Protein AF-A0A1G1IL35-F1 (afdb_monomer_lite)

Foldseek 3Di:
DDAKDWDWDDQVPDTDIDIDGDPPSVPFWDWDDDNFKIWIDGDFWIWMDGPFWIKTTAWWWKKAFDDPPADDDVVQVVVPLFGMDIGTAQWDQDPVRDIDHDPRRIDIDTPVRCVVNRGDVDMDIDHDDDPDPDRRRVSNVVCCVPCVVVRRRDD

Structure (mmCIF, N/CA/C/O backbone):
data_AF-A0A1G1IL35-F1
#
_entry.id   AF-A0A1G1IL35-F1
#
loop_
_atom_site.group_PDB
_atom_site.id
_atom_site.type_symbol
_atom_site.label_atom_id
_atom_site.label_alt_id
_atom_site.label_comp_id
_atom_site.label_asym_id
_atom_site.label_entity_id
_atom_site.label_seq_id
_atom_site.pdbx_PDB_ins_code
_atom_site.Cartn_x
_atom_site.Cartn_y
_atom_site.Cartn_z
_atom_site.occupancy
_atom_site.B_iso_or_equiv
_atom_site.auth_seq_id
_atom_site.auth_comp_id
_atom_site.auth_asym_id
_atom_site.auth_atom_id
_atom_site.pdbx_PDB_model_num
ATOM 1 N N . MET A 1 1 ? -12.749 -7.653 -22.481 1.00 74.12 1 MET A N 1
ATOM 2 C CA . MET A 1 1 ? -12.335 -6.584 -21.549 1.00 74.12 1 MET A CA 1
ATOM 3 C C . MET A 1 1 ? -11.450 -7.211 -20.491 1.00 74.12 1 MET A C 1
ATOM 5 O O . MET A 1 1 ? -11.836 -8.250 -19.960 1.00 74.12 1 MET A O 1
ATOM 9 N N . ILE A 1 2 ? -10.269 -6.644 -20.253 1.00 80.12 2 ILE A N 1
ATOM 10 C CA . ILE A 1 2 ? -9.316 -7.163 -19.266 1.00 80.12 2 ILE A CA 1
ATOM 11 C C . ILE A 1 2 ? -9.836 -6.790 -17.870 1.00 80.12 2 ILE A C 1
ATOM 13 O O . ILE A 1 2 ? -10.302 -5.673 -17.659 1.00 80.12 2 ILE A O 1
ATOM 17 N N . LYS A 1 3 ? -9.850 -7.753 -16.940 1.00 83.19 3 LYS A N 1
ATOM 18 C CA . LYS A 1 3 ? -10.389 -7.569 -15.577 1.00 83.19 3 LYS A CA 1
ATOM 19 C C . LYS A 1 3 ? -9.295 -7.418 -14.527 1.00 83.19 3 LYS A C 1
ATOM 21 O O . LYS A 1 3 ? -9.477 -6.686 -13.555 1.00 83.19 3 LYS A O 1
ATOM 26 N N . ASP A 1 4 ? -8.178 -8.101 -14.741 1.00 91.38 4 ASP A N 1
ATOM 27 C CA . ASP A 1 4 ? -6.996 -8.017 -13.906 1.00 91.38 4 ASP A CA 1
ATOM 28 C C . ASP A 1 4 ? -5.714 -8.219 -14.717 1.00 91.38 4 ASP A C 1
ATOM 30 O O . ASP A 1 4 ? -5.715 -8.847 -15.777 1.00 91.38 4 ASP A O 1
ATOM 34 N N . LEU A 1 5 ? -4.626 -7.660 -14.192 1.00 90.38 5 LEU A N 1
ATOM 35 C CA . LEU A 1 5 ? -3.254 -7.888 -14.626 1.00 90.38 5 LEU A CA 1
ATOM 36 C C . LEU A 1 5 ? -2.461 -8.439 -13.444 1.00 90.38 5 LEU A C 1
ATOM 38 O O . LEU A 1 5 ? -2.592 -7.959 -12.314 1.00 90.38 5 LEU A O 1
ATOM 42 N N . ARG A 1 6 ? -1.621 -9.437 -13.719 1.00 93.44 6 ARG A N 1
ATOM 43 C CA . ARG A 1 6 ? -0.736 -10.055 -12.733 1.00 93.44 6 ARG A CA 1
ATOM 44 C C . ARG A 1 6 ? 0.674 -10.061 -13.275 1.00 93.44 6 ARG A C 1
ATOM 46 O O . ARG A 1 6 ? 0.898 -10.526 -14.389 1.00 93.44 6 ARG A O 1
ATOM 53 N N . LEU A 1 7 ? 1.602 -9.554 -12.481 1.00 92.06 7 LEU A N 1
ATOM 54 C CA . LEU A 1 7 ? 3.018 -9.544 -12.802 1.00 92.06 7 LEU A CA 1
ATOM 55 C C . LEU A 1 7 ? 3.776 -10.205 -11.669 1.00 92.06 7 LEU A C 1
ATOM 57 O O . LEU A 1 7 ? 3.521 -9.941 -10.495 1.00 92.06 7 LEU A O 1
ATOM 61 N N . HIS A 1 8 ? 4.715 -11.050 -12.050 1.00 94.50 8 HIS A N 1
ATOM 62 C CA . HIS A 1 8 ? 5.674 -11.674 -11.163 1.00 94.50 8 HIS A CA 1
ATOM 63 C C . HIS A 1 8 ? 7.044 -11.393 -11.754 1.00 94.50 8 HIS A C 1
ATOM 65 O O . HIS A 1 8 ? 7.255 -11.601 -12.948 1.00 94.50 8 HIS A O 1
ATOM 71 N N . GLY A 1 9 ? 7.941 -10.862 -10.938 1.00 91.62 9 GLY A N 1
ATOM 72 C CA . GLY A 1 9 ? 9.284 -10.544 -11.378 1.00 91.62 9 GLY A CA 1
ATOM 73 C C . GLY A 1 9 ? 10.251 -10.433 -10.217 1.00 91.62 9 GLY A C 1
ATOM 74 O O . GLY A 1 9 ? 9.900 -10.631 -9.050 1.00 91.62 9 GLY A O 1
ATOM 75 N N . THR A 1 10 ? 11.486 -10.101 -10.566 1.00 92.44 10 THR A N 1
ATOM 76 C CA . THR A 1 10 ? 12.601 -10.014 -9.627 1.00 92.44 10 THR A CA 1
ATOM 77 C C . THR A 1 10 ? 13.444 -8.780 -9.912 1.00 92.44 10 THR A C 1
ATOM 79 O O . THR A 1 10 ? 13.704 -8.476 -11.072 1.00 92.44 10 THR A O 1
ATOM 82 N N . LEU A 1 11 ? 13.926 -8.116 -8.865 1.00 90.00 11 LEU A N 1
ATOM 83 C CA . LEU A 1 11 ? 14.881 -7.014 -8.934 1.00 90.00 11 LEU A CA 1
ATOM 84 C C . LEU A 1 11 ? 16.023 -7.283 -7.948 1.00 90.00 11 LEU A C 1
ATOM 86 O O . LEU A 1 11 ? 15.881 -7.096 -6.738 1.00 90.00 11 LEU A O 1
ATOM 90 N N . GLY A 1 12 ? 17.158 -7.763 -8.460 1.00 87.00 12 GLY A N 1
ATOM 91 C CA . GLY A 1 12 ? 18.253 -8.239 -7.613 1.00 87.00 12 GLY A CA 1
ATOM 92 C C . GLY A 1 12 ? 17.774 -9.361 -6.672 1.00 87.00 12 GLY A C 1
ATOM 93 O O . GLY A 1 12 ? 17.275 -10.369 -7.169 1.00 87.00 12 GLY A O 1
ATOM 94 N N . PRO A 1 13 ? 17.898 -9.216 -5.337 1.00 85.06 13 PRO A N 1
ATOM 95 C CA . PRO A 1 13 ? 17.424 -10.213 -4.373 1.00 85.06 13 PRO A CA 1
ATOM 96 C C . PRO A 1 13 ? 15.917 -10.123 -4.067 1.00 85.06 13 PRO A C 1
ATOM 98 O O . PRO A 1 13 ? 15.413 -10.916 -3.274 1.00 85.06 13 PRO A O 1
ATOM 101 N N . VAL A 1 14 ? 15.204 -9.139 -4.624 1.00 86.31 14 VAL A N 1
ATOM 102 C CA . VAL A 1 14 ? 13.795 -8.876 -4.307 1.00 86.31 14 VAL A CA 1
ATOM 103 C C . VAL A 1 14 ? 12.901 -9.577 -5.317 1.00 86.31 14 VAL A C 1
ATOM 105 O O . VAL A 1 14 ? 12.954 -9.276 -6.505 1.00 86.31 14 VAL A O 1
ATOM 108 N N . GLU A 1 15 ? 12.034 -10.466 -4.847 1.00 90.31 15 GLU A N 1
ATOM 109 C CA . GLU A 1 15 ? 10.922 -11.006 -5.629 1.00 90.31 15 GLU A CA 1
ATOM 110 C C . GLU A 1 15 ? 9.657 -10.184 -5.355 1.00 90.31 15 GLU A C 1
ATOM 112 O O . GLU A 1 15 ? 9.381 -9.821 -4.209 1.00 90.31 15 GLU A O 1
ATOM 117 N N . PHE A 1 16 ? 8.878 -9.878 -6.394 1.00 90.19 16 PHE A N 1
ATOM 118 C CA . PHE A 1 16 ? 7.621 -9.152 -6.238 1.00 90.19 16 PHE A CA 1
ATOM 119 C C . PHE A 1 16 ? 6.484 -9.787 -7.035 1.00 90.19 16 PHE A C 1
ATOM 121 O O . PHE A 1 16 ? 6.665 -10.336 -8.123 1.00 90.19 16 PHE A O 1
ATOM 128 N N . PHE A 1 17 ? 5.279 -9.612 -6.498 1.00 93.06 17 PHE A N 1
ATOM 129 C CA . PHE A 1 17 ? 4.023 -9.935 -7.154 1.00 93.06 17 PHE A CA 1
ATOM 130 C C . PHE A 1 17 ? 3.170 -8.672 -7.184 1.00 93.06 17 PHE A C 1
ATOM 132 O O . PHE A 1 17 ? 2.861 -8.104 -6.137 1.00 93.06 17 PHE A O 1
ATOM 139 N N . ALA A 1 18 ? 2.786 -8.225 -8.375 1.00 92.50 18 ALA A N 1
ATOM 140 C CA . ALA A 1 18 ? 1.881 -7.100 -8.551 1.00 92.50 18 ALA A CA 1
ATOM 141 C C . ALA A 1 18 ? 0.546 -7.596 -9.106 1.00 92.50 18 ALA A C 1
ATOM 143 O O . ALA A 1 18 ? 0.490 -8.269 -10.136 1.00 92.50 18 ALA A O 1
ATOM 144 N N . PHE A 1 19 ? -0.533 -7.240 -8.413 1.00 93.06 19 PHE A N 1
ATOM 145 C CA . PHE A 1 19 ? -1.901 -7.498 -8.837 1.00 93.06 19 PHE A CA 1
ATOM 146 C C . PHE A 1 19 ? -2.607 -6.169 -9.072 1.00 93.06 19 PHE A C 1
ATOM 148 O O . PHE A 1 19 ? -2.631 -5.304 -8.196 1.00 93.06 19 PHE A O 1
ATOM 155 N N . VAL A 1 20 ? -3.215 -6.023 -10.244 1.00 91.06 20 VAL A N 1
ATOM 156 C CA . VAL A 1 20 ? -3.980 -4.833 -10.604 1.00 91.06 20 VAL A CA 1
ATOM 157 C C . VAL A 1 20 ? -5.357 -5.274 -11.049 1.00 91.06 20 VAL A C 1
ATOM 159 O O . VAL A 1 20 ? -5.486 -6.013 -12.017 1.00 91.06 20 VAL A O 1
ATOM 162 N N . GLY A 1 21 ? -6.388 -4.810 -10.352 1.00 90.06 21 GLY A N 1
ATOM 163 C CA . GLY A 1 21 ? -7.781 -5.089 -10.683 1.00 90.06 21 GLY A CA 1
ATOM 164 C C . GLY A 1 21 ? -8.594 -3.804 -10.739 1.00 90.06 21 GLY A C 1
ATOM 165 O O . GLY A 1 21 ? -8.299 -2.840 -10.031 1.00 90.06 21 GLY A O 1
ATOM 166 N N . GLY A 1 22 ? -9.626 -3.781 -11.578 1.00 85.62 22 GLY A N 1
ATOM 167 C CA . GLY A 1 22 ? -10.492 -2.615 -11.719 1.00 85.62 22 GLY A CA 1
ATOM 168 C C . GLY A 1 22 ? 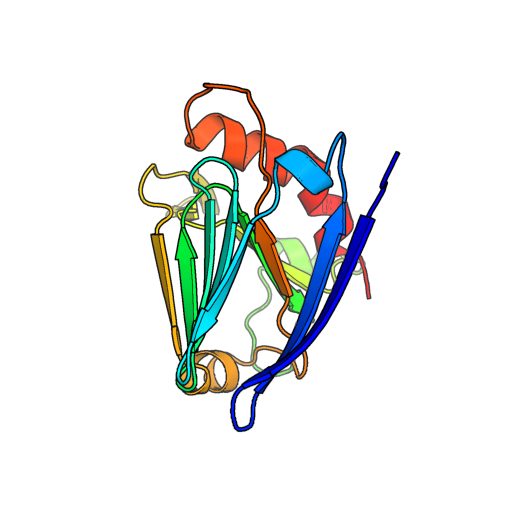-11.241 -2.570 -13.045 1.00 85.62 22 GLY A C 1
ATOM 169 O O . GLY A 1 22 ? -11.181 -3.492 -13.854 1.00 85.62 22 GLY A O 1
ATOM 170 N N . ALA A 1 23 ? -11.971 -1.480 -13.266 1.00 81.94 23 ALA A N 1
ATOM 171 C CA . ALA A 1 23 ? -12.559 -1.201 -14.570 1.00 81.94 23 ALA A CA 1
ATOM 172 C C . ALA A 1 23 ? -11.482 -0.652 -15.517 1.00 81.94 23 ALA A C 1
ATOM 174 O O . ALA A 1 23 ? -10.740 0.254 -15.133 1.00 81.94 23 ALA A O 1
ATOM 175 N N . SER A 1 24 ? -11.424 -1.182 -16.742 1.00 82.50 24 SER A N 1
ATOM 176 C CA . SER A 1 24 ? -10.505 -0.730 -17.798 1.00 82.50 24 SER A CA 1
ATOM 177 C C . SER A 1 24 ? -9.042 -0.670 -17.335 1.00 82.50 24 SER A C 1
ATOM 179 O O . SER A 1 24 ? -8.359 0.347 -17.506 1.00 82.50 24 SER A O 1
ATOM 181 N N . VAL A 1 25 ? -8.565 -1.741 -16.687 1.00 83.25 25 VAL A N 1
ATOM 182 C CA . VAL A 1 25 ? -7.205 -1.819 -16.121 1.00 83.25 25 VAL A CA 1
ATOM 183 C C . VAL A 1 25 ? -6.147 -1.515 -17.180 1.00 83.25 25 VAL A C 1
ATOM 185 O O . VAL A 1 25 ? -5.202 -0.779 -16.914 1.00 83.25 25 VAL A O 1
ATOM 188 N N . GLU A 1 26 ? -6.364 -1.986 -18.405 1.00 79.75 26 GLU A N 1
ATOM 189 C CA . GLU A 1 26 ? -5.507 -1.768 -19.568 1.00 79.75 26 GLU A CA 1
ATOM 190 C C . GLU A 1 26 ? -5.263 -0.291 -19.913 1.00 79.75 26 GLU A C 1
ATOM 192 O O . GLU A 1 26 ? -4.303 0.022 -20.605 1.00 79.75 26 GLU A O 1
ATOM 197 N N . SER A 1 27 ? -6.131 0.617 -19.456 1.00 80.94 27 SER A N 1
ATOM 198 C CA . SER A 1 27 ? -6.052 2.057 -19.742 1.00 80.94 27 SER A CA 1
ATOM 199 C C . SER A 1 27 ? -5.655 2.902 -18.531 1.00 80.94 27 SER A C 1
ATOM 201 O O . SER A 1 27 ? -5.538 4.121 -18.642 1.00 80.94 27 SER A O 1
ATOM 203 N N . THR A 1 28 ? -5.518 2.291 -17.355 1.00 82.06 28 THR A N 1
ATOM 204 C CA . THR A 1 28 ? -5.302 3.020 -16.093 1.00 82.06 28 THR A CA 1
ATOM 205 C C . THR A 1 28 ? -4.004 2.632 -15.407 1.00 82.06 28 THR A C 1
ATOM 207 O O . THR A 1 28 ? -3.447 3.439 -14.668 1.00 82.06 28 THR A O 1
ATOM 210 N N . TYR A 1 29 ? -3.512 1.430 -15.679 1.00 84.19 29 TYR A N 1
ATOM 211 C CA . TYR A 1 29 ? -2.270 0.907 -15.155 1.00 84.19 29 TYR A CA 1
ATOM 212 C C . TYR A 1 29 ? -1.080 1.237 -16.052 1.00 84.19 29 TYR A C 1
ATOM 214 O O . TYR A 1 29 ? -1.133 1.031 -17.263 1.00 84.19 29 TYR A O 1
ATOM 222 N N . PHE A 1 30 ? 0.017 1.657 -15.427 1.00 88.25 30 PHE A N 1
ATOM 223 C CA . PHE A 1 30 ? 1.298 1.817 -16.090 1.00 88.25 30 PHE A CA 1
ATOM 224 C C . PHE A 1 30 ? 2.414 1.141 -15.295 1.00 88.25 30 PHE A C 1
ATOM 226 O O . PHE A 1 30 ? 2.402 1.104 -14.058 1.00 88.25 30 PHE A O 1
ATOM 233 N N . TYR A 1 31 ? 3.376 0.628 -16.052 1.00 91.62 31 TYR A N 1
ATOM 234 C CA . TYR A 1 31 ? 4.541 -0.108 -15.595 1.00 91.62 31 TYR A CA 1
ATOM 235 C C . TYR A 1 31 ? 5.784 0.466 -16.257 1.00 91.62 31 TYR A C 1
ATOM 237 O O . TYR A 1 31 ? 5.783 0.711 -17.463 1.00 91.62 31 TYR A O 1
ATOM 245 N N . GLU A 1 32 ? 6.833 0.652 -15.474 1.00 93.81 32 GLU A N 1
ATOM 246 C CA . GLU A 1 32 ? 8.147 1.045 -15.957 1.00 93.81 32 GLU A CA 1
ATOM 247 C C . GLU A 1 32 ? 9.202 0.196 -15.249 1.00 93.81 32 GLU A C 1
ATOM 249 O O . GLU A 1 32 ? 9.206 0.087 -14.022 1.00 93.81 32 GLU A O 1
ATOM 254 N N . GLU A 1 33 ? 10.097 -0.396 -16.031 1.00 93.31 33 GLU A N 1
ATOM 255 C CA . GLU A 1 33 ? 11.236 -1.165 -15.544 1.00 93.31 33 GLU A CA 1
ATOM 256 C C . GLU A 1 33 ? 12.524 -0.524 -16.048 1.00 93.31 33 GLU A C 1
ATOM 258 O O . GLU A 1 33 ? 12.676 -0.220 -17.233 1.00 93.31 33 GLU A O 1
ATOM 263 N N . THR A 1 34 ? 13.454 -0.312 -15.126 1.00 93.19 34 THR A N 1
ATOM 264 C CA . THR A 1 34 ? 14.821 0.110 -15.413 1.00 93.19 34 THR A CA 1
ATOM 265 C C . THR A 1 34 ? 15.791 -0.907 -14.822 1.00 93.19 34 THR A C 1
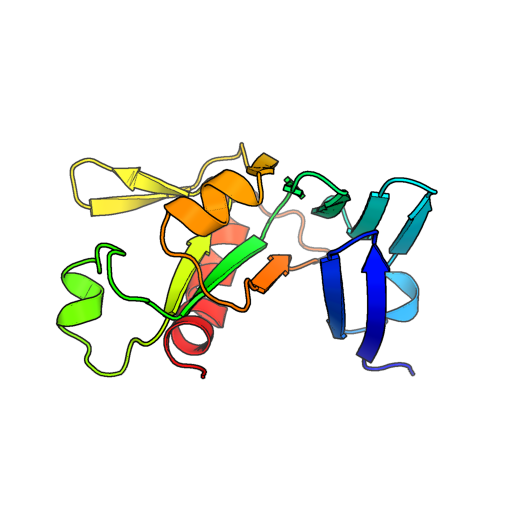ATOM 267 O O . THR A 1 34 ? 15.401 -1.806 -14.082 1.00 93.19 34 THR A O 1
ATOM 270 N N . ALA A 1 35 ? 17.088 -0.743 -15.091 1.00 90.25 35 ALA A N 1
ATOM 271 C CA . ALA A 1 35 ? 18.113 -1.624 -14.532 1.00 90.25 35 ALA A CA 1
ATOM 272 C C . ALA A 1 35 ? 18.142 -1.653 -12.989 1.00 90.25 35 ALA A C 1
ATOM 274 O O . ALA A 1 35 ? 18.673 -2.596 -12.410 1.00 90.25 35 ALA A O 1
ATOM 275 N N . SER A 1 36 ? 17.615 -0.623 -12.320 1.00 91.94 36 SER A N 1
ATOM 276 C CA . SER A 1 36 ? 17.720 -0.466 -10.865 1.00 91.94 36 SER A CA 1
ATOM 277 C C . SER A 1 36 ? 16.377 -0.380 -10.143 1.00 91.94 36 SER A C 1
ATOM 279 O O . SER A 1 36 ? 16.357 -0.467 -8.913 1.00 91.94 36 SER A O 1
ATOM 281 N N . ASN A 1 37 ? 15.270 -0.173 -10.867 1.00 94.88 37 ASN A N 1
ATOM 282 C CA . ASN A 1 37 ? 13.970 0.087 -10.260 1.00 94.88 37 ASN A CA 1
ATOM 283 C C . ASN A 1 37 ? 12.821 -0.486 -11.092 1.00 94.88 37 ASN A C 1
ATOM 285 O O . ASN A 1 37 ? 12.875 -0.533 -12.319 1.00 94.88 37 ASN A O 1
ATOM 289 N N . ILE A 1 38 ? 11.727 -0.787 -10.401 1.00 95.12 38 ILE A N 1
ATOM 290 C CA . ILE A 1 38 ? 10.442 -1.151 -10.988 1.00 95.12 38 ILE A CA 1
ATOM 291 C C . ILE A 1 38 ? 9.384 -0.212 -10.431 1.00 95.12 38 ILE A C 1
ATOM 293 O O . ILE A 1 38 ? 9.254 -0.081 -9.215 1.00 95.12 38 ILE A O 1
ATOM 297 N N . ARG A 1 39 ? 8.619 0.439 -11.303 1.00 95.31 39 ARG A N 1
ATOM 298 C CA . ARG A 1 39 ? 7.630 1.448 -10.930 1.00 95.31 39 ARG A CA 1
ATOM 299 C C . ARG A 1 39 ? 6.254 1.099 -11.471 1.00 95.31 39 ARG A C 1
ATOM 301 O O . ARG A 1 39 ? 6.063 0.836 -12.655 1.00 95.31 39 ARG A O 1
ATOM 308 N N . PHE A 1 40 ? 5.279 1.176 -10.579 1.00 94.06 40 PHE A N 1
ATOM 309 C CA . PHE A 1 40 ? 3.858 1.040 -10.849 1.00 94.06 40 PHE A CA 1
ATOM 310 C C . PHE A 1 40 ? 3.186 2.379 -10.594 1.00 94.06 40 PHE A C 1
ATOM 312 O O . PHE A 1 40 ? 3.370 2.965 -9.526 1.00 94.06 40 PHE A O 1
ATOM 319 N N . PHE A 1 41 ? 2.392 2.872 -11.538 1.00 93.38 41 PHE A N 1
ATOM 320 C CA . PHE A 1 41 ? 1.736 4.162 -11.361 1.00 93.38 41 PHE A CA 1
ATOM 321 C C . PHE A 1 41 ? 0.374 4.237 -12.034 1.00 93.38 41 PHE A C 1
ATOM 323 O O . PHE A 1 41 ? 0.091 3.572 -13.028 1.00 93.38 41 PHE A O 1
ATOM 330 N N . SER A 1 42 ? -0.496 5.050 -11.442 1.00 91.12 42 SER A N 1
ATOM 331 C CA . SER A 1 42 ? -1.831 5.326 -11.960 1.00 91.12 42 SER A CA 1
ATOM 332 C C . SER A 1 42 ? -2.423 6.556 -11.277 1.00 91.12 42 SER A C 1
ATOM 334 O O . SER A 1 42 ? -2.507 6.629 -10.047 1.00 91.12 42 SER A O 1
ATOM 336 N N . ARG A 1 43 ? -2.892 7.516 -12.084 1.00 88.25 43 ARG A N 1
ATOM 337 C CA . ARG A 1 43 ? -3.691 8.681 -11.648 1.00 88.25 43 ARG A CA 1
ATOM 338 C C . ARG A 1 43 ? -3.113 9.414 -10.424 1.00 88.25 43 ARG A C 1
ATOM 340 O O . ARG A 1 43 ? -3.837 9.744 -9.484 1.00 88.25 43 ARG A O 1
ATOM 347 N N . GLY A 1 44 ? -1.801 9.660 -10.436 1.00 88.12 44 GLY A N 1
ATOM 348 C CA . GLY A 1 44 ? -1.080 10.369 -9.370 1.00 88.12 44 GLY A CA 1
ATOM 349 C C . GLY A 1 44 ? -0.738 9.524 -8.137 1.00 88.12 44 GLY A C 1
ATOM 350 O O . GLY A 1 44 ? -0.279 10.084 -7.142 1.00 88.12 44 GLY A O 1
ATOM 351 N N . ASN A 1 45 ? -0.970 8.209 -8.193 1.00 92.31 45 ASN A N 1
ATOM 352 C CA . ASN A 1 45 ? -0.408 7.244 -7.257 1.00 92.31 45 ASN A CA 1
ATOM 353 C C . ASN A 1 45 ? 0.786 6.551 -7.893 1.00 92.31 45 ASN A C 1
ATOM 355 O O . ASN A 1 45 ? 0.753 6.252 -9.089 1.00 92.31 45 ASN A O 1
ATOM 359 N N . GLU A 1 46 ? 1.794 6.271 -7.083 1.00 94.50 46 GLU A N 1
ATOM 360 C CA . GLU A 1 46 ? 3.027 5.638 -7.519 1.00 94.50 46 GLU A CA 1
ATOM 361 C C . GLU A 1 46 ? 3.544 4.696 -6.438 1.00 94.50 46 GLU A C 1
ATOM 363 O O . GLU A 1 46 ? 3.434 4.978 -5.242 1.00 94.50 46 GLU A O 1
ATOM 368 N N . PHE A 1 47 ? 4.112 3.580 -6.874 1.00 95.12 47 PHE A N 1
ATOM 369 C CA . PHE A 1 47 ? 4.837 2.643 -6.038 1.00 95.12 47 PHE A CA 1
ATOM 370 C C . PHE A 1 47 ? 6.071 2.167 -6.795 1.00 95.12 47 PHE A C 1
ATOM 372 O O . PHE A 1 47 ? 5.951 1.614 -7.888 1.00 95.12 47 PHE A O 1
ATOM 379 N N . THR A 1 48 ? 7.244 2.388 -6.218 1.00 95.31 48 THR A N 1
ATOM 380 C CA . THR A 1 48 ? 8.528 2.034 -6.817 1.00 95.31 48 THR A CA 1
ATOM 381 C C . THR A 1 48 ? 9.256 1.067 -5.904 1.00 95.31 48 THR A C 1
ATOM 383 O O . THR A 1 48 ? 9.430 1.350 -4.721 1.00 95.31 48 THR A O 1
ATOM 386 N N . VAL A 1 49 ? 9.713 -0.046 -6.464 1.00 93.88 49 VAL A N 1
ATOM 387 C CA . VAL A 1 49 ? 10.618 -1.006 -5.832 1.00 93.88 49 VAL A CA 1
ATOM 388 C C . VAL A 1 49 ? 12.019 -0.749 -6.380 1.00 93.88 49 VAL A C 1
ATOM 390 O O . VAL A 1 49 ? 12.199 -0.663 -7.594 1.00 93.88 49 VAL A O 1
ATOM 393 N N . SER A 1 50 ? 13.004 -0.602 -5.502 1.00 93.56 50 SER A N 1
ATOM 394 C CA . SER A 1 50 ? 14.426 -0.526 -5.850 1.00 93.56 50 SER A CA 1
ATOM 395 C C . SER A 1 50 ? 15.195 -1.650 -5.155 1.00 93.56 50 SER A C 1
ATOM 397 O O . SER A 1 50 ? 14.618 -2.420 -4.392 1.00 93.56 50 SER A O 1
ATOM 399 N N . GLY A 1 51 ? 16.508 -1.741 -5.381 1.00 89.50 51 GLY A N 1
ATOM 400 C CA . GLY A 1 51 ? 17.356 -2.687 -4.646 1.00 89.50 51 GLY A CA 1
ATOM 401 C C . GLY A 1 51 ? 17.471 -2.406 -3.137 1.00 89.50 51 GLY A C 1
ATOM 402 O O . GLY A 1 51 ? 17.814 -3.307 -2.378 1.00 89.50 51 GLY A O 1
ATOM 403 N N . GLU A 1 52 ? 17.174 -1.184 -2.685 1.00 90.44 52 GLU A N 1
ATOM 404 C CA . GLU A 1 52 ? 17.349 -0.772 -1.280 1.00 90.44 52 GLU A CA 1
ATOM 405 C C . GLU A 1 52 ? 16.037 -0.725 -0.490 1.00 90.44 52 GLU A C 1
ATOM 407 O O . GLU A 1 52 ? 16.038 -0.800 0.746 1.00 90.44 52 GLU A O 1
ATOM 412 N N . GLY A 1 53 ? 14.906 -0.589 -1.180 1.00 92.38 53 GLY A N 1
ATOM 413 C CA . GLY A 1 53 ? 13.620 -0.430 -0.526 1.00 92.38 53 GLY A CA 1
ATOM 414 C C . GLY A 1 53 ? 12.487 -0.090 -1.475 1.00 92.38 53 GLY A C 1
ATOM 415 O O . GLY A 1 53 ? 12.507 -0.396 -2.668 1.00 92.38 53 GLY A O 1
ATOM 416 N N . VAL A 1 54 ? 11.482 0.567 -0.911 1.00 93.69 54 VAL A N 1
ATOM 417 C CA . VAL A 1 54 ? 10.285 0.991 -1.625 1.00 93.69 54 VAL A CA 1
ATOM 418 C C . VAL A 1 54 ? 10.053 2.482 -1.450 1.00 93.69 54 VAL A C 1
ATOM 420 O O . VAL A 1 54 ? 10.332 3.057 -0.398 1.00 93.69 54 VAL A O 1
ATOM 423 N N . HIS A 1 55 ? 9.502 3.110 -2.478 1.00 95.88 55 HIS A N 1
ATOM 424 C CA . HIS A 1 55 ? 8.978 4.467 -2.432 1.00 95.88 55 HIS A CA 1
ATOM 425 C C . HIS A 1 55 ? 7.507 4.437 -2.824 1.00 95.88 55 HIS A C 1
ATOM 427 O O . HIS A 1 55 ? 7.111 3.697 -3.724 1.00 95.88 55 HIS A O 1
ATOM 433 N N . TYR A 1 56 ? 6.690 5.241 -2.159 1.00 95.69 56 TYR A N 1
ATOM 434 C CA . TYR A 1 56 ? 5.266 5.311 -2.430 1.00 95.69 56 TYR A CA 1
ATOM 435 C C . TYR A 1 56 ? 4.769 6.745 -2.435 1.00 95.69 56 TYR A C 1
ATOM 437 O O . TYR A 1 56 ? 5.262 7.618 -1.720 1.00 95.69 56 TYR A O 1
ATOM 445 N N . LYS A 1 57 ? 3.715 6.960 -3.216 1.00 94.75 57 LYS A N 1
ATOM 446 C CA . LYS A 1 57 ? 3.010 8.227 -3.308 1.00 94.75 57 LYS A CA 1
ATOM 447 C C . LYS A 1 57 ? 1.537 7.997 -3.585 1.00 94.75 57 LYS A C 1
ATOM 449 O O . LYS A 1 57 ? 1.165 7.228 -4.464 1.00 94.75 57 LYS A O 1
ATOM 454 N N . GLY A 1 58 ? 0.697 8.743 -2.880 1.00 92.69 58 GLY A N 1
ATOM 455 C CA . GLY A 1 58 ? -0.729 8.856 -3.179 1.00 92.69 58 GLY A CA 1
ATOM 456 C C . GLY A 1 58 ? -1.619 8.146 -2.165 1.00 92.69 58 GLY A C 1
ATOM 457 O O . GLY A 1 58 ? -1.255 7.952 -1.010 1.00 92.69 58 GLY A O 1
ATOM 458 N N . THR A 1 59 ? -2.840 7.816 -2.570 1.00 90.75 59 THR A N 1
ATOM 459 C CA . THR A 1 59 ? -3.855 7.259 -1.675 1.00 90.75 59 THR A CA 1
ATOM 460 C C . THR A 1 59 ? -3.738 5.746 -1.618 1.00 90.75 59 THR A C 1
ATOM 462 O O . THR A 1 59 ? -4.247 5.036 -2.488 1.00 90.75 59 THR A O 1
ATOM 465 N N . GLY A 1 60 ? -3.074 5.271 -0.575 1.00 92.94 60 GLY A N 1
ATOM 466 C CA . GLY A 1 60 ? -2.756 3.869 -0.385 1.00 92.94 60 GLY A CA 1
ATOM 467 C C . GLY A 1 60 ? -2.278 3.581 1.027 1.00 92.94 60 GLY A C 1
ATOM 468 O O . GLY A 1 60 ? -2.440 4.400 1.938 1.00 92.94 60 GLY A O 1
ATOM 469 N N . GLY A 1 61 ? -1.695 2.410 1.190 1.00 94.31 61 GLY A N 1
ATOM 470 C CA . GLY A 1 61 ? -1.144 1.977 2.454 1.00 94.31 61 GLY A CA 1
ATOM 471 C C . GLY A 1 61 ? -0.294 0.732 2.303 1.00 94.31 61 GLY A C 1
ATOM 472 O O . GLY A 1 61 ? -0.113 0.192 1.208 1.00 94.31 61 GLY A O 1
ATOM 473 N N . SER A 1 62 ? 0.194 0.271 3.439 1.00 92.50 62 SER A N 1
ATOM 474 C CA . SER A 1 62 ? 0.817 -1.030 3.584 1.00 92.50 62 SER A CA 1
ATOM 475 C C . SER A 1 62 ? 0.077 -1.850 4.625 1.00 92.50 62 SER A C 1
ATOM 477 O O . SER A 1 62 ? -0.526 -1.314 5.561 1.00 92.50 62 SER A O 1
ATOM 479 N N . PHE A 1 63 ? 0.110 -3.164 4.455 1.00 90.50 63 PHE A N 1
ATOM 480 C CA . PHE A 1 63 ? -0.277 -4.075 5.513 1.00 90.50 63 PHE A CA 1
ATOM 481 C C . PHE A 1 63 ? 0.624 -5.303 5.537 1.00 90.50 63 PHE A C 1
ATOM 483 O O . PHE A 1 63 ? 1.216 -5.692 4.530 1.00 90.50 63 PHE A O 1
ATOM 490 N N . CYS A 1 64 ? 0.744 -5.890 6.716 1.00 88.12 64 CYS A N 1
ATOM 491 C CA . CYS A 1 64 ? 1.530 -7.090 6.954 1.00 88.12 64 CYS A CA 1
ATOM 492 C C . CYS A 1 64 ? 0.953 -7.846 8.149 1.00 88.12 64 CYS A C 1
ATOM 494 O O . CYS A 1 64 ? 0.284 -7.256 9.003 1.00 88.12 64 CYS A O 1
ATOM 496 N N . GLU A 1 65 ? 1.225 -9.143 8.211 1.00 86.81 65 GLU A N 1
ATOM 497 C CA . GLU A 1 65 ? 0.915 -9.949 9.386 1.00 86.81 65 GLU A CA 1
ATOM 498 C C . GLU A 1 65 ? 1.705 -9.446 10.595 1.00 86.81 65 GLU A C 1
ATOM 500 O O . GLU A 1 65 ? 2.878 -9.070 10.493 1.00 86.81 65 GLU A O 1
ATOM 505 N N . TYR A 1 66 ? 1.070 -9.455 11.766 1.00 83.31 66 TYR A N 1
ATOM 506 C CA . TYR A 1 66 ? 1.790 -9.185 13.001 1.00 83.31 66 TYR A CA 1
ATOM 507 C C . TYR A 1 66 ? 2.757 -10.327 13.328 1.00 83.31 66 TYR A C 1
ATOM 509 O O . TYR A 1 66 ? 2.322 -11.439 13.625 1.00 83.31 66 TYR A O 1
ATOM 517 N N . MET A 1 67 ? 4.053 -10.024 13.387 1.00 76.12 67 MET A N 1
ATOM 518 C CA . MET A 1 67 ? 5.077 -10.964 13.850 1.00 76.12 67 MET A CA 1
ATOM 519 C C . MET A 1 67 ? 5.554 -10.676 15.279 1.00 76.12 67 MET A C 1
ATOM 521 O O . MET A 1 67 ? 5.248 -9.641 15.877 1.00 76.12 67 MET A O 1
ATOM 525 N N . PHE A 1 68 ? 6.325 -11.616 15.833 1.00 66.75 68 PHE A N 1
ATOM 526 C CA . PHE A 1 68 ? 6.994 -11.460 17.123 1.00 66.75 68 PHE A CA 1
ATOM 527 C C . PHE A 1 68 ? 7.869 -10.194 17.139 1.00 66.75 68 PHE A C 1
ATOM 529 O O . PHE A 1 68 ? 8.645 -9.960 16.218 1.00 66.75 68 PHE A O 1
ATOM 536 N N . GLY A 1 69 ? 7.741 -9.384 18.193 1.00 66.31 69 GLY A N 1
ATOM 537 C CA . GLY A 1 69 ? 8.484 -8.129 18.351 1.00 66.31 69 GLY A CA 1
ATOM 538 C C . GLY A 1 69 ? 7.798 -6.888 17.769 1.00 66.31 69 GLY A C 1
ATOM 539 O O . GLY A 1 69 ? 8.243 -5.779 18.053 1.00 66.31 69 GLY A O 1
ATOM 540 N N . VAL A 1 70 ? 6.693 -7.036 17.026 1.00 72.06 70 VAL A N 1
ATOM 541 C CA . VAL A 1 70 ? 5.870 -5.894 16.597 1.00 72.06 70 VAL A CA 1
ATOM 542 C C . VAL A 1 70 ? 4.843 -5.565 17.669 1.00 72.06 70 VAL A C 1
ATOM 544 O O . VAL A 1 70 ? 4.027 -6.407 18.048 1.00 72.06 70 VAL A O 1
ATOM 547 N N . GLU A 1 71 ? 4.839 -4.317 18.126 1.00 73.00 71 GLU A N 1
ATOM 548 C CA . GLU A 1 71 ? 3.837 -3.835 19.070 1.00 73.00 71 GLU A CA 1
ATOM 549 C C . GLU A 1 71 ? 2.440 -3.848 18.422 1.00 73.00 71 GLU A C 1
ATOM 551 O O . GLU A 1 71 ? 2.161 -3.143 17.444 1.00 73.00 71 GLU A O 1
ATOM 556 N N . LYS A 1 72 ? 1.550 -4.693 18.955 1.00 78.94 72 LYS A N 1
ATOM 557 C CA . LYS A 1 72 ? 0.136 -4.720 18.571 1.00 78.94 72 LYS A CA 1
ATOM 558 C C . LYS A 1 72 ? -0.585 -3.591 19.292 1.00 78.94 72 LYS A C 1
ATOM 560 O O . LYS A 1 72 ? -0.543 -3.511 20.516 1.00 78.94 72 LYS A O 1
ATOM 565 N N . ALA A 1 73 ? -1.313 -2.761 18.548 1.00 80.44 73 ALA A N 1
ATOM 566 C CA . ALA A 1 73 ? -2.179 -1.765 19.166 1.00 80.44 73 A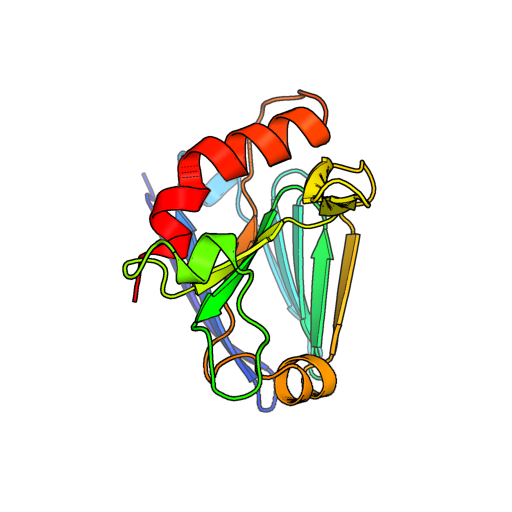LA A CA 1
ATOM 567 C C . ALA A 1 73 ? -3.212 -2.467 20.064 1.00 80.44 73 ALA A C 1
ATOM 569 O O . ALA A 1 73 ? -3.831 -3.447 19.645 1.00 80.44 73 ALA A O 1
ATOM 570 N N . LEU A 1 74 ? -3.453 -1.944 21.271 1.00 80.00 74 LEU A N 1
ATOM 571 C CA . LEU A 1 74 ? -4.387 -2.537 22.239 1.00 80.00 74 LEU A CA 1
ATOM 572 C C . LEU A 1 74 ? -5.771 -2.814 21.622 1.00 80.00 74 LEU A C 1
ATOM 574 O O . LEU A 1 74 ? -6.359 -3.870 21.836 1.00 80.00 74 LEU A O 1
ATOM 578 N N . LYS A 1 75 ? -6.261 -1.890 20.786 1.00 80.00 75 LYS A N 1
ATOM 579 C CA . LYS A 1 75 ? -7.539 -2.016 20.059 1.00 80.00 75 LYS A CA 1
ATOM 580 C C . LYS A 1 75 ? -7.592 -3.227 19.129 1.00 80.00 75 LYS A C 1
ATOM 582 O O . LYS A 1 75 ? -8.668 -3.795 18.941 1.00 80.00 75 LYS A O 1
ATOM 587 N N . ASP A 1 76 ? -6.456 -3.593 18.546 1.00 84.31 76 ASP A N 1
ATOM 588 C CA . ASP A 1 76 ? -6.342 -4.769 17.693 1.00 84.31 76 ASP A CA 1
ATOM 589 C C . ASP A 1 76 ? -6.220 -6.037 18.553 1.00 84.31 76 ASP A C 1
ATOM 591 O O . ASP A 1 76 ? -6.867 -7.025 18.237 1.00 84.31 76 ASP A O 1
ATOM 595 N N . MET A 1 77 ? -5.540 -5.993 19.710 1.00 82.06 77 MET A N 1
ATOM 596 C CA . MET A 1 77 ? -5.494 -7.134 20.646 1.00 82.06 77 MET A CA 1
ATOM 597 C C . MET A 1 77 ? -6.864 -7.518 21.222 1.00 82.06 77 MET A C 1
ATOM 599 O O . MET A 1 77 ? -7.127 -8.695 21.449 1.00 82.06 77 MET A O 1
ATOM 603 N N . ILE A 1 78 ? -7.750 -6.540 21.449 1.00 86.62 78 ILE A N 1
ATOM 604 C CA . ILE A 1 78 ? -9.122 -6.792 21.927 1.00 86.62 78 ILE A CA 1
ATOM 605 C C . ILE A 1 78 ? -9.928 -7.596 20.892 1.00 86.62 78 ILE A C 1
ATOM 607 O O . ILE A 1 78 ? -10.845 -8.337 21.244 1.00 86.62 78 ILE A O 1
ATOM 611 N N . LYS A 1 79 ? -9.599 -7.460 19.604 1.00 85.88 79 LYS A N 1
ATOM 612 C CA . LYS A 1 79 ? -10.274 -8.149 18.505 1.00 85.88 79 LYS A CA 1
ATOM 613 C C . LYS A 1 79 ? -9.404 -9.308 18.035 1.00 85.88 79 LYS A C 1
ATOM 615 O O . LYS A 1 79 ? -8.620 -9.144 17.111 1.00 85.88 79 LYS A O 1
ATOM 620 N N . GLY A 1 80 ? -9.596 -10.489 18.625 1.00 81.44 80 GLY A N 1
ATOM 621 C CA . GLY A 1 80 ? -8.785 -11.685 18.335 1.00 81.44 80 GLY A CA 1
ATOM 622 C C . GLY A 1 80 ? -8.743 -12.128 16.862 1.00 81.44 80 GLY A C 1
ATOM 623 O O . GLY A 1 80 ? -7.867 -12.888 16.478 1.00 81.44 80 GLY A O 1
ATOM 624 N N . GLU A 1 81 ? -9.655 -11.624 16.033 1.00 87.94 81 GLU A N 1
ATOM 625 C CA . GLU A 1 81 ? -9.705 -11.812 14.577 1.00 87.94 81 GLU A CA 1
ATOM 626 C C . GLU A 1 81 ? -8.782 -10.880 13.768 1.00 87.94 81 GLU A C 1
ATOM 628 O O . GLU A 1 81 ? -8.728 -10.992 12.546 1.00 87.94 81 GLU A O 1
ATOM 633 N N . VAL A 1 82 ? -8.113 -9.909 14.400 1.00 89.06 82 VAL A N 1
ATOM 634 C CA . VAL A 1 82 ? -7.180 -9.001 13.719 1.00 89.06 82 VAL A CA 1
ATOM 635 C C . VAL A 1 82 ? -5.805 -9.663 13.604 1.00 89.06 82 VAL A C 1
ATOM 637 O O . VAL A 1 82 ? -5.074 -9.782 14.588 1.00 89.06 82 VAL A O 1
ATOM 640 N N . SER A 1 83 ? -5.449 -10.056 12.382 1.00 88.50 83 SER A N 1
ATOM 641 C CA . SER A 1 83 ? -4.184 -10.709 12.022 1.00 88.50 83 SER A CA 1
ATOM 642 C C . SER A 1 83 ? -3.128 -9.727 11.515 1.00 88.50 83 SER A C 1
ATOM 644 O O . SER A 1 83 ? -1.934 -9.934 11.746 1.00 88.50 83 SER A O 1
ATOM 646 N N . ASN A 1 84 ? -3.557 -8.625 10.888 1.00 89.25 84 ASN A N 1
ATOM 647 C CA . ASN A 1 84 ? -2.656 -7.727 10.169 1.00 89.25 84 ASN A CA 1
ATOM 648 C C . ASN A 1 84 ? -2.578 -6.323 10.765 1.00 89.25 84 ASN A C 1
ATOM 650 O O . ASN A 1 84 ? -3.578 -5.729 11.185 1.00 89.25 84 ASN A O 1
ATOM 654 N N . ARG A 1 85 ? -1.382 -5.741 10.674 1.00 88.69 85 ARG A N 1
ATOM 655 C CA . ARG A 1 85 ? -1.134 -4.314 10.857 1.00 88.69 85 ARG A CA 1
ATOM 656 C C . ARG A 1 85 ? -1.430 -3.591 9.550 1.00 88.69 85 ARG A C 1
ATOM 658 O O . ARG A 1 85 ? -0.818 -3.899 8.539 1.00 88.69 85 ARG A O 1
ATOM 665 N N . LEU A 1 86 ? -2.324 -2.604 9.574 1.00 90.81 86 LEU A N 1
ATOM 666 C CA . LEU A 1 86 ? -2.627 -1.740 8.426 1.00 90.81 86 LEU A CA 1
ATOM 667 C C . LEU A 1 86 ? -2.160 -0.311 8.709 1.00 90.81 86 LEU A C 1
ATOM 669 O O . LEU A 1 86 ? -2.581 0.286 9.702 1.00 90.81 86 LEU A O 1
ATOM 673 N N . ILE A 1 87 ? -1.350 0.247 7.811 1.00 90.69 87 ILE A N 1
ATOM 674 C CA . ILE A 1 87 ? -0.857 1.625 7.860 1.00 90.69 87 ILE A CA 1
ATOM 675 C C . ILE A 1 87 ? -1.288 2.337 6.578 1.00 90.69 87 ILE A C 1
ATOM 677 O O . ILE A 1 87 ? -0.967 1.904 5.476 1.00 90.69 87 ILE A O 1
ATOM 681 N N . MET A 1 88 ? -2.009 3.448 6.712 1.00 94.62 88 MET A N 1
ATOM 682 C CA . MET A 1 88 ? -2.343 4.311 5.576 1.00 94.62 88 MET A CA 1
ATOM 683 C C . MET A 1 88 ? -1.222 5.331 5.363 1.00 94.62 88 MET A C 1
ATOM 685 O O . MET A 1 88 ? -0.747 5.933 6.326 1.00 94.62 88 MET A O 1
ATOM 689 N N . PHE A 1 89 ? -0.826 5.580 4.114 1.00 94.19 89 PHE A N 1
ATOM 690 C CA . PHE A 1 89 ? 0.194 6.591 3.818 1.00 94.19 89 PHE A CA 1
ATOM 691 C C . PHE A 1 89 ? -0.271 7.969 4.270 1.00 94.19 89 PHE A C 1
ATOM 693 O O . PHE A 1 89 ? -1.416 8.340 4.021 1.00 94.19 89 PHE A O 1
ATOM 700 N N . GLY A 1 90 ? 0.608 8.732 4.923 1.00 92.69 90 GLY A N 1
ATOM 701 C CA . GLY A 1 90 ? 0.278 10.062 5.433 1.00 92.69 90 GLY A CA 1
ATOM 702 C C . GLY A 1 90 ? -0.762 10.073 6.555 1.00 92.69 90 GLY A C 1
ATOM 703 O O . GLY A 1 90 ? -1.386 11.115 6.765 1.00 92.69 90 GLY A O 1
ATOM 704 N N . ALA A 1 91 ? -0.986 8.946 7.240 1.00 93.56 91 ALA A N 1
ATOM 705 C CA . ALA A 1 91 ? -1.849 8.859 8.412 1.00 93.56 91 ALA A CA 1
ATOM 706 C C . ALA A 1 91 ? -1.043 8.524 9.673 1.00 93.56 91 ALA A C 1
ATOM 708 O O . ALA A 1 91 ? -0.107 7.729 9.621 1.00 93.56 91 ALA A O 1
ATOM 709 N N . PHE A 1 92 ? -1.431 9.101 10.806 1.00 90.75 92 PHE A N 1
ATOM 710 C CA . PHE A 1 92 ? -0.822 8.828 12.109 1.00 90.75 92 PHE A CA 1
ATOM 711 C C . PHE A 1 92 ? -1.876 8.848 13.221 1.00 90.75 92 PHE A C 1
ATOM 713 O O . PHE A 1 92 ? -3.016 9.255 12.993 1.00 90.75 92 PHE A O 1
ATOM 720 N N . LEU A 1 93 ? -1.507 8.374 14.412 1.00 87.12 93 LEU A N 1
ATOM 721 C CA . LEU A 1 93 ? -2.326 8.495 15.617 1.00 87.12 93 LEU A CA 1
ATOM 722 C C . LEU A 1 93 ? -1.921 9.762 16.373 1.00 87.12 93 LEU A C 1
ATOM 724 O O . LEU A 1 93 ? -0.733 9.960 16.622 1.00 87.12 93 LEU A O 1
ATOM 728 N N . ASP A 1 94 ? -2.888 10.613 16.707 1.00 89.75 94 ASP A N 1
ATOM 729 C CA . ASP A 1 94 ? -2.657 11.738 17.618 1.00 89.75 94 ASP A CA 1
ATOM 730 C C . ASP A 1 94 ? -2.546 11.275 19.085 1.00 89.75 94 ASP A C 1
ATOM 732 O O . ASP A 1 94 ? -2.702 10.093 19.398 1.00 89.75 94 ASP A O 1
ATOM 736 N N . GLU A 1 95 ? -2.294 12.217 19.999 1.00 88.12 95 GLU A N 1
ATOM 737 C CA . GLU A 1 95 ? -2.194 11.960 21.447 1.00 88.12 95 GLU A CA 1
ATOM 738 C C . GLU A 1 95 ? -3.462 11.319 22.042 1.00 88.12 95 GLU A C 1
ATOM 740 O O . GLU A 1 95 ? -3.402 10.655 23.072 1.00 88.12 95 GLU A O 1
ATOM 745 N N . GLY A 1 96 ? -4.616 11.490 21.388 1.00 86.81 96 GLY A N 1
ATOM 746 C CA . GLY A 1 96 ? -5.893 10.894 21.775 1.00 86.81 96 GLY A CA 1
ATOM 747 C C . GLY A 1 96 ? -6.189 9.557 21.089 1.00 86.81 96 GLY A C 1
ATOM 748 O O . GLY A 1 96 ? -7.342 9.118 21.097 1.00 86.81 96 GLY A O 1
ATOM 749 N N . GLU A 1 97 ? -5.194 8.936 20.452 1.00 83.81 97 GLU A N 1
ATOM 750 C CA . GLU A 1 97 ? -5.319 7.722 19.641 1.00 83.81 97 GLU A CA 1
ATOM 751 C C . GLU A 1 97 ? -6.364 7.815 18.513 1.00 83.81 97 GLU A C 1
ATOM 753 O O . GLU A 1 97 ? -6.992 6.810 18.132 1.00 83.81 97 GLU A O 1
ATOM 758 N N . LYS A 1 98 ? -6.587 9.016 17.974 1.00 88.25 98 LYS A N 1
ATOM 759 C CA . LYS A 1 98 ? -7.430 9.231 16.799 1.00 88.25 98 LYS A CA 1
ATOM 760 C C . LYS A 1 98 ? -6.569 9.234 15.549 1.00 88.25 98 LYS A C 1
ATOM 762 O O . LYS A 1 98 ? -5.466 9.768 15.520 1.00 88.25 98 LYS A O 1
ATOM 767 N N . ILE A 1 99 ? -7.103 8.636 14.489 1.00 90.00 99 ILE A N 1
ATOM 768 C CA . ILE A 1 99 ? -6.432 8.608 13.191 1.00 90.00 99 ILE A CA 1
ATOM 769 C C . ILE A 1 99 ? -6.548 9.994 12.557 1.00 90.00 99 ILE A C 1
ATOM 771 O O . ILE A 1 99 ? -7.654 10.468 12.289 1.00 90.00 99 ILE A O 1
ATOM 775 N N . VAL A 1 100 ? -5.405 10.611 12.277 1.00 93.88 100 VAL A N 1
ATOM 776 C CA . VAL A 1 100 ? -5.294 11.887 11.572 1.00 93.88 100 VAL A CA 1
ATOM 777 C C . VAL A 1 100 ? -4.725 11.639 10.182 1.00 93.88 100 VAL A C 1
ATOM 779 O O . VAL A 1 100 ? -3.669 11.029 10.030 1.00 93.88 100 VAL A O 1
ATOM 782 N N . PHE A 1 101 ? -5.421 12.138 9.158 1.00 94.12 101 PHE A N 1
ATOM 783 C CA . PHE A 1 101 ? -4.975 12.077 7.766 1.00 94.12 101 PHE A CA 1
ATOM 784 C C . PHE A 1 101 ? -4.331 13.390 7.328 1.00 94.12 101 PHE A C 1
ATOM 786 O O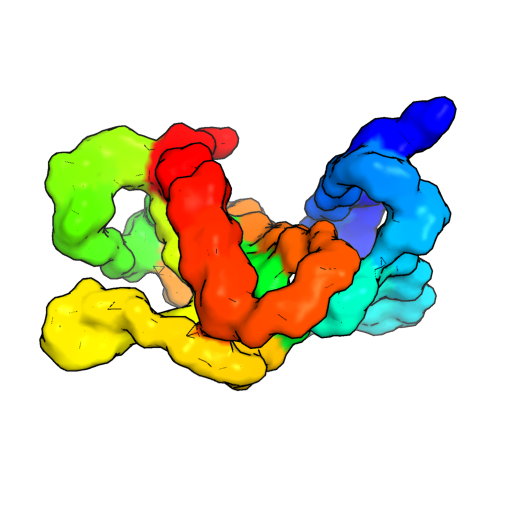 . PHE A 1 101 ? -4.860 14.483 7.565 1.00 94.12 101 PHE A O 1
ATOM 793 N N . THR A 1 102 ? -3.219 13.282 6.609 1.00 93.06 102 THR A N 1
ATOM 794 C CA . THR A 1 102 ? -2.493 14.414 6.030 1.00 93.06 102 THR A CA 1
ATOM 795 C C . THR A 1 102 ? -2.535 14.390 4.507 1.00 93.06 102 THR A C 1
ATOM 797 O O . THR A 1 102 ? -2.835 13.378 3.878 1.00 93.06 102 THR A O 1
ATOM 800 N N . SER A 1 103 ? -2.214 15.529 3.896 1.00 90.56 103 SER A N 1
ATOM 801 C CA . SER A 1 103 ? -1.991 15.627 2.451 1.00 90.56 103 SER A CA 1
ATOM 802 C C . SER A 1 103 ? -0.616 15.103 2.016 1.00 90.56 103 SER A C 1
ATOM 804 O O . SER A 1 103 ? -0.428 14.865 0.815 1.00 90.56 103 SER A O 1
ATOM 806 N N . ASN A 1 104 ? 0.319 14.918 2.959 1.00 93.06 104 ASN A N 1
ATOM 807 C CA . ASN A 1 104 ? 1.646 14.375 2.701 1.00 93.06 104 ASN A CA 1
ATOM 808 C C . ASN A 1 104 ? 1.593 12.843 2.710 1.00 93.06 104 ASN A C 1
ATOM 810 O O . ASN A 1 104 ? 1.749 12.194 3.739 1.00 93.06 104 ASN A O 1
ATOM 814 N N . THR A 1 105 ? 1.312 12.279 1.541 1.00 94.06 105 THR A N 1
ATOM 815 C CA . THR A 1 105 ? 1.145 10.837 1.324 1.00 94.06 105 THR A CA 1
ATOM 816 C C . THR A 1 105 ? 2.328 10.217 0.585 1.00 94.06 105 THR A C 1
ATOM 818 O O . THR A 1 105 ? 2.170 9.191 -0.072 1.00 94.06 105 THR A O 1
ATOM 821 N N . GLU A 1 106 ? 3.468 10.900 0.584 1.00 95.81 106 GLU A N 1
ATOM 822 C CA . GLU A 1 106 ? 4.699 10.457 -0.059 1.00 95.81 106 GLU A CA 1
ATOM 823 C C . GLU A 1 106 ? 5.675 9.965 1.011 1.00 95.81 106 GLU A C 1
ATOM 825 O O . GLU A 1 106 ? 5.733 10.526 2.107 1.00 95.81 106 GLU A O 1
ATOM 830 N N . GLY A 1 107 ? 6.407 8.895 0.722 1.00 94.75 107 GLY A N 1
ATOM 831 C CA . GLY A 1 107 ? 7.355 8.319 1.666 1.00 94.75 107 GLY A CA 1
ATOM 832 C C . GLY A 1 107 ? 8.188 7.201 1.061 1.00 94.75 107 GLY A C 1
ATOM 833 O O . GLY A 1 107 ? 7.997 6.805 -0.089 1.00 94.75 107 GLY A O 1
ATOM 834 N N . SER A 1 108 ? 9.138 6.704 1.842 1.00 94.38 108 SER A N 1
ATOM 835 C CA . SER A 1 108 ? 9.981 5.575 1.471 1.00 94.38 108 SER A CA 1
ATOM 836 C C . SER A 1 108 ? 10.339 4.735 2.686 1.00 94.38 108 SER A C 1
ATOM 838 O O . SER A 1 108 ? 10.414 5.237 3.805 1.00 94.38 108 SER A O 1
ATOM 840 N N . GLU A 1 109 ? 10.579 3.451 2.445 1.00 90.88 109 GLU A N 1
ATOM 841 C CA . GLU A 1 109 ? 10.984 2.487 3.460 1.00 90.88 109 GLU A CA 1
ATOM 842 C C . GLU A 1 109 ? 12.126 1.624 2.928 1.00 90.88 109 GLU A C 1
ATOM 844 O O . GLU A 1 109 ? 12.026 1.035 1.853 1.00 90.88 109 GLU A O 1
ATOM 849 N N . PHE A 1 110 ? 13.215 1.533 3.691 1.00 91.31 110 PHE A N 1
ATOM 850 C CA . PHE A 1 110 ? 14.343 0.658 3.368 1.00 91.31 110 PHE A CA 1
ATOM 851 C C . PHE A 1 110 ? 14.042 -0.775 3.801 1.00 91.31 110 PHE A C 1
ATOM 853 O O . PHE A 1 110 ? 13.539 -0.983 4.908 1.00 91.31 110 PHE A O 1
ATOM 860 N N . PHE A 1 111 ? 14.441 -1.774 3.010 1.00 87.69 111 PHE A N 1
ATOM 861 C CA . PHE A 1 111 ? 14.215 -3.180 3.370 1.00 87.69 111 PHE A CA 1
ATOM 862 C C . PHE A 1 111 ? 14.849 -3.556 4.708 1.00 87.69 111 PHE A C 1
ATOM 864 O O . PHE A 1 111 ? 14.236 -4.262 5.502 1.00 87.69 111 PHE A O 1
ATOM 871 N N . TYR A 1 112 ? 16.029 -3.008 5.008 1.00 84.50 112 TYR A N 1
ATOM 872 C CA . TYR A 1 112 ? 16.671 -3.185 6.310 1.00 84.50 112 TYR A CA 1
ATOM 873 C C . TYR A 1 112 ? 15.789 -2.703 7.473 1.00 84.50 112 TYR A C 1
ATOM 875 O O . TYR A 1 112 ? 15.654 -3.390 8.483 1.00 84.50 112 TYR A O 1
ATOM 883 N N . ARG A 1 113 ? 15.144 -1.537 7.331 1.00 83.75 113 ARG A N 1
ATOM 884 C CA . ARG A 1 113 ? 14.234 -1.014 8.360 1.00 83.75 113 ARG A CA 1
ATOM 885 C C . ARG A 1 113 ? 12.958 -1.836 8.449 1.00 83.75 113 ARG A C 1
ATOM 887 O O . ARG A 1 113 ? 12.526 -2.124 9.558 1.00 83.75 113 ARG A O 1
ATOM 894 N N . LEU A 1 114 ? 12.393 -2.241 7.311 1.00 81.25 114 LEU A N 1
ATOM 895 C CA . LEU A 1 114 ? 11.209 -3.099 7.278 1.00 81.25 114 LEU A CA 1
ATOM 896 C C . LEU A 1 114 ? 11.466 -4.417 8.012 1.00 81.25 114 LEU A C 1
ATOM 898 O O . LEU A 1 114 ? 10.645 -4.813 8.836 1.00 81.25 114 LEU A O 1
ATOM 902 N N . PHE A 1 115 ? 12.628 -5.028 7.778 1.00 76.81 115 PHE A N 1
ATOM 903 C CA . PHE A 1 115 ? 13.074 -6.232 8.471 1.00 76.81 115 PHE A CA 1
ATOM 904 C C . PHE A 1 115 ? 13.214 -6.009 9.987 1.00 76.81 115 PHE A C 1
ATOM 906 O O . PHE A 1 115 ? 12.660 -6.771 10.775 1.00 76.81 115 PHE A O 1
ATOM 913 N N . LEU A 1 116 ? 13.894 -4.936 10.413 1.00 74.94 116 LEU A N 1
ATOM 914 C CA . LEU A 1 116 ? 14.086 -4.632 11.839 1.00 74.94 116 LEU A CA 1
ATOM 915 C C . LEU A 1 116 ? 12.797 -4.277 12.583 1.00 74.94 116 LEU A C 1
ATOM 917 O O . LEU A 1 116 ? 12.668 -4.582 13.764 1.00 74.94 116 LEU A O 1
ATOM 921 N N . GLN A 1 117 ? 11.843 -3.631 11.913 1.00 71.38 117 GLN A N 1
ATOM 922 C CA . GLN A 1 117 ? 10.543 -3.279 12.488 1.00 71.38 117 GLN A CA 1
ATOM 923 C C . GLN A 1 117 ? 9.608 -4.488 12.634 1.00 71.38 117 GLN A C 1
ATOM 925 O O . GLN A 1 117 ? 8.423 -4.309 12.911 1.00 71.38 117 GLN A O 1
ATOM 930 N N . GLY A 1 118 ? 10.132 -5.704 12.449 1.00 58.19 118 GLY A N 1
ATOM 931 C CA . GLY A 1 118 ? 9.393 -6.950 12.582 1.00 58.19 118 GLY A CA 1
ATOM 932 C C . GLY A 1 118 ? 8.358 -7.144 11.481 1.00 58.19 118 GLY A C 1
ATOM 933 O O . GLY A 1 118 ? 7.370 -7.839 11.703 1.00 58.19 118 GLY A O 1
ATOM 934 N N . ASN A 1 119 ? 8.536 -6.534 10.304 1.00 63.00 119 ASN A N 1
ATOM 935 C CA . ASN A 1 119 ? 7.624 -6.800 9.201 1.00 63.00 119 ASN A CA 1
ATOM 936 C C . ASN A 1 119 ? 7.898 -8.165 8.561 1.00 63.00 119 ASN A C 1
ATOM 938 O O . ASN A 1 119 ? 9.031 -8.646 8.530 1.00 63.00 119 ASN A O 1
ATOM 942 N N . ALA A 1 120 ? 6.817 -8.783 8.086 1.00 60.84 120 ALA A N 1
ATOM 943 C CA . ALA A 1 120 ? 6.744 -10.179 7.684 1.00 60.84 120 ALA A CA 1
ATOM 944 C C . ALA A 1 120 ? 7.677 -10.578 6.532 1.00 60.84 120 ALA A C 1
ATOM 946 O O . ALA A 1 120 ? 8.184 -9.740 5.785 1.00 60.84 120 ALA A O 1
ATOM 947 N N . VAL A 1 121 ? 7.815 -11.898 6.339 1.00 68.50 121 VAL A N 1
ATOM 948 C CA . VAL A 1 121 ? 8.378 -12.521 5.120 1.00 68.50 121 VAL A CA 1
ATOM 949 C C . VAL A 1 121 ? 7.743 -11.926 3.851 1.00 68.50 121 VAL A C 1
ATOM 951 O O . VAL A 1 121 ? 8.373 -11.889 2.799 1.00 68.50 121 VAL A O 1
ATOM 954 N N . LYS A 1 122 ? 6.504 -11.422 3.957 1.00 81.06 122 LYS A N 1
ATOM 955 C CA . LYS A 1 122 ? 5.749 -10.767 2.887 1.00 81.06 122 LYS A CA 1
ATOM 956 C C . LYS A 1 122 ? 5.253 -9.396 3.341 1.00 81.06 122 LYS A C 1
ATOM 958 O O . LYS A 1 122 ? 4.592 -9.278 4.367 1.00 81.06 122 LYS A O 1
ATOM 963 N N . ASN A 1 123 ? 5.524 -8.368 2.544 1.00 87.25 123 ASN A N 1
ATOM 964 C CA . ASN A 1 123 ? 5.033 -7.013 2.776 1.00 87.25 123 ASN A CA 1
ATOM 965 C C . ASN A 1 123 ? 4.087 -6.620 1.652 1.00 87.25 123 ASN A C 1
ATOM 967 O O . ASN A 1 123 ? 4.469 -6.668 0.482 1.00 87.25 123 ASN A O 1
ATOM 971 N N . TYR A 1 124 ? 2.870 -6.213 2.002 1.00 91.31 124 TYR A N 1
ATOM 972 C CA . TYR A 1 124 ? 1.881 -5.803 1.019 1.00 91.31 124 TYR A CA 1
ATOM 973 C C . TYR A 1 124 ? 1.794 -4.287 0.973 1.00 91.31 124 TYR A C 1
ATOM 975 O O . TYR A 1 124 ? 1.604 -3.624 1.992 1.00 91.31 124 TYR A O 1
ATOM 983 N N . TYR A 1 125 ? 1.879 -3.749 -0.236 1.00 93.44 125 TYR A N 1
ATOM 984 C CA . TYR A 1 125 ? 1.673 -2.339 -0.524 1.00 93.44 125 TYR A CA 1
ATOM 985 C C . TYR A 1 125 ? 0.553 -2.208 -1.538 1.00 93.44 125 TYR A C 1
ATOM 987 O O . TYR A 1 125 ? 0.412 -3.033 -2.440 1.00 93.44 125 TYR A O 1
ATOM 995 N N . PHE A 1 126 ? -0.255 -1.168 -1.390 1.00 94.25 126 PHE A N 1
ATOM 996 C CA . PHE A 1 126 ? -1.359 -0.923 -2.299 1.00 94.25 126 PHE A CA 1
ATOM 997 C C . PHE A 1 126 ? -1.614 0.568 -2.460 1.00 94.25 126 PHE A C 1
ATOM 999 O O . PHE A 1 126 ? -1.364 1.373 -1.563 1.00 94.25 126 PHE A O 1
ATOM 1006 N N . PHE A 1 127 ? -2.206 0.926 -3.591 1.00 93.44 127 PHE A N 1
ATOM 1007 C CA . PHE A 1 127 ? -2.867 2.207 -3.778 1.00 93.44 127 PHE A CA 1
ATOM 1008 C C . PHE A 1 127 ? -4.209 1.990 -4.468 1.00 93.44 127 PHE A C 1
ATOM 1010 O O . PHE A 1 127 ? -4.404 1.028 -5.208 1.00 93.44 127 PHE A O 1
ATOM 1017 N N . VAL A 1 128 ? -5.140 2.912 -4.241 1.00 90.94 128 VAL A N 1
ATOM 1018 C CA . VAL A 1 128 ? -6.448 2.908 -4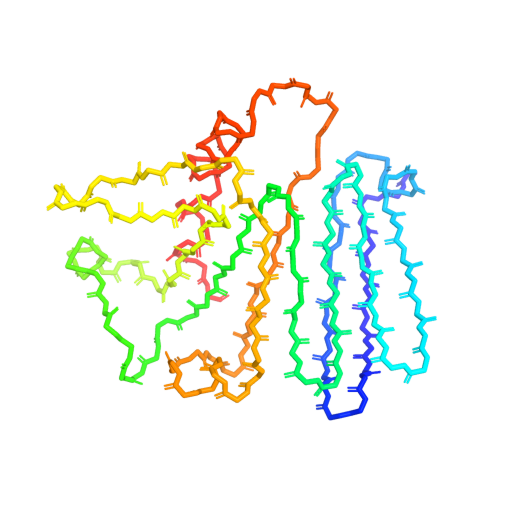.898 1.00 90.94 128 VAL A CA 1
ATOM 1019 C C . VAL A 1 128 ? -6.529 4.107 -5.827 1.00 90.94 128 VAL A C 1
ATOM 1021 O O . VAL A 1 128 ? -6.527 5.267 -5.403 1.00 90.94 128 VAL A O 1
ATOM 1024 N N . SER A 1 129 ? -6.606 3.812 -7.120 1.00 87.69 129 SER A N 1
ATOM 1025 C CA . SER A 1 129 ? -6.790 4.819 -8.158 1.00 87.69 129 SER A CA 1
ATOM 1026 C C . SER A 1 129 ? -8.270 5.049 -8.425 1.00 87.69 129 SER A C 1
ATOM 1028 O O . SER A 1 129 ? -9.027 4.104 -8.618 1.00 87.69 129 SER A O 1
ATOM 1030 N N . SER A 1 130 ? -8.683 6.311 -8.478 1.00 81.12 130 SER A N 1
ATOM 1031 C CA . SER A 1 130 ? -10.042 6.694 -8.854 1.00 81.12 130 SER A CA 1
ATOM 1032 C C . SER A 1 130 ? -10.038 8.025 -9.598 1.00 81.12 130 SER A C 1
ATOM 1034 O O . SER A 1 130 ? -9.163 8.865 -9.379 1.00 81.12 130 SER A O 1
ATOM 1036 N N . ASP A 1 131 ? -11.043 8.221 -10.452 1.00 76.12 131 ASP A N 1
ATOM 1037 C CA . ASP A 1 131 ? -11.294 9.490 -11.151 1.00 76.12 131 ASP A CA 1
ATOM 1038 C C . ASP A 1 131 ? -11.875 10.576 -10.229 1.00 76.12 131 ASP A C 1
ATOM 1040 O O . ASP A 1 131 ? -12.042 11.731 -10.622 1.00 76.12 131 ASP A O 1
ATOM 1044 N N . HIS A 1 132 ? -12.179 10.224 -8.976 1.00 69.81 132 HIS A N 1
ATOM 1045 C CA . HIS A 1 132 ? -12.731 11.157 -8.006 1.00 69.81 132 HIS A CA 1
ATOM 1046 C C . HIS A 1 132 ? -11.675 12.183 -7.573 1.00 69.81 132 HIS A C 1
ATOM 1048 O O . HIS A 1 132 ? -10.695 11.869 -6.889 1.00 69.81 132 HIS A O 1
ATOM 1054 N N . ARG A 1 133 ? -11.934 13.450 -7.922 1.00 69.44 133 ARG A N 1
ATOM 1055 C CA . ARG A 1 133 ? -11.132 14.634 -7.557 1.00 69.44 133 ARG A CA 1
ATOM 1056 C C . ARG A 1 133 ? -11.383 15.136 -6.127 1.00 69.44 133 ARG A C 1
ATOM 1058 O O . ARG A 1 133 ? -11.144 16.299 -5.821 1.00 69.44 133 ARG A O 1
ATOM 1065 N N . THR A 1 134 ? -11.896 14.283 -5.247 1.00 76.50 134 THR A N 1
ATOM 1066 C CA . THR A 1 134 ? -12.080 14.610 -3.828 1.00 76.50 134 THR A CA 1
ATOM 1067 C C . THR A 1 134 ? -10.738 14.819 -3.130 1.00 76.50 134 THR A C 1
ATOM 1069 O O . THR A 1 134 ? -9.732 14.220 -3.510 1.00 76.50 134 THR A O 1
ATOM 1072 N N . GLU A 1 135 ? -10.743 15.620 -2.063 1.00 86.31 135 GLU A N 1
ATOM 1073 C CA . GLU A 1 135 ? -9.579 15.846 -1.203 1.00 86.31 135 GLU A CA 1
ATOM 1074 C C . GLU A 1 135 ? -8.926 14.523 -0.755 1.00 86.31 135 GLU A C 1
ATOM 1076 O O . GLU A 1 135 ? -9.620 13.561 -0.406 1.00 86.31 135 GLU A O 1
ATOM 1081 N N . ARG A 1 136 ? -7.584 14.479 -0.734 1.00 86.50 136 ARG A N 1
ATOM 1082 C CA . ARG A 1 136 ? -6.804 13.276 -0.382 1.00 86.50 136 ARG A CA 1
ATOM 1083 C C . ARG A 1 136 ? -7.229 12.666 0.957 1.00 86.50 136 ARG A C 1
ATOM 1085 O O . ARG A 1 136 ? -7.438 11.457 1.015 1.00 86.50 136 ARG A O 1
ATOM 1092 N N . LYS A 1 137 ? -7.466 13.502 1.974 1.00 90.62 137 LYS A N 1
ATOM 1093 C CA . LYS A 1 137 ? -7.893 13.069 3.315 1.00 90.62 137 LYS A CA 1
ATOM 1094 C C . LYS A 1 137 ? -9.190 12.264 3.284 1.00 90.62 137 LYS A C 1
ATOM 1096 O O . LYS A 1 137 ? -9.256 11.169 3.832 1.00 90.62 137 LYS A O 1
ATOM 1101 N N . LYS A 1 138 ? -10.198 12.760 2.558 1.00 90.25 138 LYS A N 1
ATOM 1102 C CA . LYS A 1 138 ? -11.488 12.069 2.396 1.00 90.25 138 LYS A CA 1
ATOM 1103 C C . LYS A 1 138 ? -11.330 10.736 1.667 1.00 90.25 138 LYS A C 1
ATOM 1105 O O . LYS A 1 138 ? -11.995 9.763 2.011 1.00 90.25 138 LYS A O 1
ATOM 1110 N N . ARG A 1 139 ? -10.427 10.668 0.682 1.00 90.00 139 ARG A N 1
ATOM 1111 C CA . ARG A 1 139 ? -10.110 9.412 -0.017 1.00 90.00 139 ARG A CA 1
ATOM 1112 C C . ARG A 1 139 ? -9.444 8.401 0.912 1.00 90.00 139 ARG A C 1
ATOM 1114 O O . ARG A 1 139 ? -9.864 7.251 0.918 1.00 90.00 139 ARG A O 1
ATOM 1121 N N . GLN A 1 140 ? -8.450 8.813 1.699 1.00 92.50 140 GLN A N 1
ATOM 1122 C CA . GLN A 1 140 ? -7.792 7.932 2.671 1.00 92.50 140 GLN A CA 1
ATOM 1123 C C . GLN A 1 140 ? -8.796 7.383 3.691 1.00 92.50 140 GLN A C 1
ATOM 1125 O O . GLN A 1 140 ? -8.809 6.180 3.944 1.00 92.50 140 GLN A O 1
ATOM 1130 N N . GLU A 1 141 ? -9.687 8.233 4.210 1.00 92.56 141 GLU A N 1
ATOM 1131 C CA . GLU A 1 141 ? -10.743 7.807 5.130 1.00 92.56 141 GLU A CA 1
ATOM 1132 C C . GLU A 1 141 ? -11.694 6.793 4.477 1.00 92.56 141 GLU A C 1
ATOM 1134 O O . GLU A 1 141 ? -11.997 5.753 5.064 1.00 92.56 141 GLU A O 1
ATOM 1139 N N . HIS A 1 142 ? -12.142 7.057 3.248 1.00 92.00 142 HIS A N 1
ATOM 1140 C CA . HIS A 1 142 ? -13.029 6.150 2.524 1.00 92.00 142 HIS A CA 1
ATOM 1141 C C . HIS A 1 142 ? -12.374 4.789 2.247 1.00 92.00 142 HIS A C 1
ATOM 1143 O O . HIS A 1 142 ? -13.014 3.750 2.428 1.00 92.00 142 HIS A O 1
ATOM 1149 N N . ILE A 1 143 ? -11.095 4.783 1.858 1.00 92.38 143 ILE A N 1
ATOM 1150 C CA . ILE A 1 143 ? -10.315 3.555 1.663 1.00 92.38 143 ILE A CA 1
ATOM 1151 C C . ILE A 1 143 ? -10.227 2.780 2.978 1.00 92.38 143 ILE A C 1
ATOM 1153 O O . ILE A 1 143 ? -10.539 1.591 3.002 1.00 92.38 143 ILE A O 1
ATOM 1157 N N . LEU A 1 144 ? -9.874 3.448 4.081 1.00 92.69 144 LEU A N 1
ATOM 1158 C CA . LEU A 1 144 ? -9.770 2.800 5.386 1.00 92.69 144 LEU A CA 1
ATOM 1159 C C . LEU A 1 144 ? -11.110 2.194 5.828 1.00 92.69 144 LEU A C 1
ATOM 1161 O O . LEU A 1 144 ? -11.141 1.065 6.313 1.00 92.69 144 LEU A O 1
ATOM 1165 N N . ARG A 1 145 ? -12.225 2.906 5.629 1.00 91.81 145 ARG A N 1
ATOM 1166 C CA . ARG A 1 145 ? -13.570 2.405 5.958 1.00 91.81 145 ARG A CA 1
ATOM 1167 C C . ARG A 1 145 ? -13.972 1.200 5.106 1.00 91.81 145 ARG A C 1
ATOM 1169 O O . ARG A 1 145 ? -14.590 0.280 5.633 1.00 91.81 145 ARG A O 1
ATOM 1176 N N . SER A 1 146 ? -13.622 1.204 3.822 1.00 91.50 146 SER A N 1
ATOM 1177 C CA . SER A 1 146 ? -14.065 0.181 2.865 1.00 91.50 146 SER A CA 1
ATOM 1178 C C . SER A 1 146 ? -13.198 -1.078 2.906 1.00 91.50 146 SER A C 1
ATOM 1180 O O . SER A 1 146 ? -13.720 -2.188 2.928 1.00 91.50 146 SER A O 1
ATOM 1182 N N . ALA A 1 147 ? -11.874 -0.914 2.944 1.00 91.38 147 ALA A N 1
ATOM 1183 C CA . ALA A 1 147 ? -10.919 -2.016 2.867 1.00 91.38 147 ALA A CA 1
ATOM 1184 C C . ALA A 1 147 ? -10.346 -2.415 4.233 1.00 91.38 147 ALA A C 1
ATOM 1186 O O . ALA A 1 147 ? -9.915 -3.551 4.404 1.00 91.38 147 ALA A O 1
ATOM 1187 N N . GLY A 1 148 ? -10.356 -1.523 5.229 1.00 90.94 148 GLY A N 1
ATOM 1188 C CA . GLY A 1 148 ? -9.605 -1.728 6.468 1.00 90.94 148 GLY A CA 1
ATOM 1189 C C . GLY A 1 148 ? -10.032 -2.960 7.263 1.00 90.94 148 GLY A C 1
ATOM 1190 O O . GLY A 1 148 ? -9.180 -3.673 7.783 1.00 90.94 148 GLY A O 1
ATOM 1191 N N . LYS A 1 149 ? -11.338 -3.262 7.317 1.00 90.94 149 LYS A N 1
ATOM 1192 C CA . LYS A 1 149 ? -11.830 -4.479 7.987 1.00 90.94 149 LYS A CA 1
ATOM 1193 C C . LYS A 1 149 ? -11.342 -5.747 7.287 1.00 90.94 149 LYS A C 1
ATOM 1195 O O . LYS A 1 149 ? -10.973 -6.688 7.977 1.00 90.94 149 LYS A O 1
ATOM 1200 N N . PHE A 1 150 ? -11.375 -5.762 5.956 1.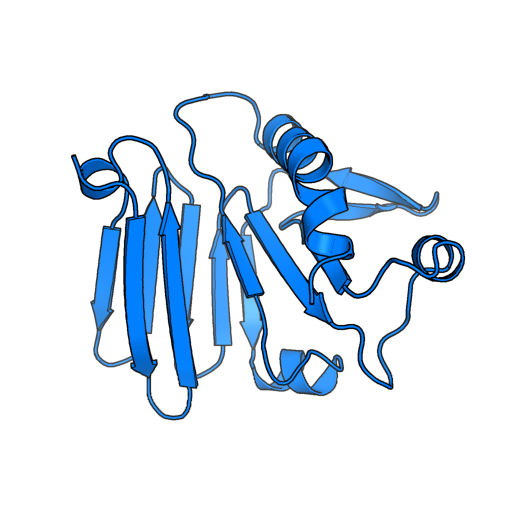00 91.69 150 PHE A N 1
ATOM 1201 C CA . PHE A 1 150 ? -10.932 -6.902 5.158 1.00 91.69 150 PHE A CA 1
ATOM 1202 C C . PHE A 1 150 ? -9.424 -7.097 5.323 1.00 91.69 150 PHE A C 1
ATOM 1204 O O . PHE A 1 150 ? -8.996 -8.123 5.830 1.00 91.69 150 PHE A O 1
ATOM 1211 N N . LEU A 1 151 ? -8.636 -6.054 5.047 1.00 91.50 151 LEU A N 1
ATOM 1212 C CA . LEU A 1 151 ? -7.176 -6.106 5.126 1.00 91.50 151 LEU A CA 1
ATOM 1213 C C . LEU A 1 151 ? -6.660 -6.501 6.511 1.00 91.50 151 LEU A C 1
ATOM 1215 O O . LEU A 1 151 ? -5.659 -7.193 6.597 1.00 91.50 151 LEU A O 1
ATOM 1219 N N . LYS A 1 152 ? -7.334 -6.109 7.600 1.00 90.88 152 LYS A N 1
ATOM 1220 C CA . LYS A 1 152 ? -6.926 -6.484 8.963 1.00 90.88 152 LYS A CA 1
ATOM 1221 C C . LYS A 1 152 ? -7.172 -7.954 9.335 1.00 90.88 152 LYS A C 1
ATOM 1223 O O . LYS A 1 152 ? -6.708 -8.357 10.396 1.00 90.88 152 LYS A O 1
ATOM 1228 N N . ARG A 1 153 ? -7.939 -8.708 8.541 1.00 91.19 153 ARG A N 1
ATOM 1229 C CA . ARG A 1 153 ? -8.447 -10.051 8.894 1.00 91.19 153 ARG A CA 1
ATOM 1230 C C . ARG A 1 153 ? -8.144 -11.130 7.854 1.00 91.19 153 ARG A C 1
ATOM 1232 O O . ARG A 1 153 ? -8.607 -12.254 8.006 1.00 91.19 153 ARG A O 1
ATOM 1239 N N . THR A 1 154 ? -7.468 -10.770 6.772 1.00 84.19 154 THR A N 1
ATOM 1240 C CA . THR A 1 154 ? -7.025 -11.722 5.750 1.00 84.19 154 THR A CA 1
ATOM 1241 C C . THR A 1 154 ? -5.737 -12.407 6.213 1.00 84.19 154 THR A C 1
ATOM 1243 O O . THR A 1 154 ? -4.969 -11.808 6.964 1.00 84.19 154 THR A O 1
ATOM 1246 N N . GLU A 1 155 ? -5.516 -13.642 5.780 1.00 63.38 155 GLU A N 1
ATOM 1247 C CA . GLU A 1 155 ? -4.243 -14.370 5.911 1.00 63.38 155 GLU A CA 1
ATOM 1248 C C . GLU A 1 155 ? -3.463 -14.280 4.589 1.00 63.38 155 GLU A C 1
ATOM 1250 O O . GLU A 1 155 ? -4.101 -14.463 3.522 1.00 63.38 155 GLU A O 1
#

Secondary structure (DSSP, 8-state):
---EEEEEEEETTEEEEEEEESTTGGGT-EEEE-SSEEEEEETTEEEEEESSEEEEESSEEEEEEPPTTS---HHHHTSTT--EEEEETTEEE-TTS-EEE-S--EEEEEHHHHHHTT--SS-EEEE---S----HHHHHHHHHHHHHHHHTT--

Sequence (155 aa):
MIKDLRLHGTLGPVEFFAFVGGASVESTYFYEETASNIRFFSRGNEFTVSGEGVHYKGTGGSFCEYMFGVEKALKDMIKGEVSNRLIMFGAFLDEGEKIVFTSNTEGSEFFYRLFLQGNAVKNYYFFVSSDHRTERKKRQEHILRSAGKFLKRTE

Radius of gyration: 15.9 Å; chains: 1; bounding box: 32×30×44 Å

pLDDT: mean 87.4, std 7.79, range [58.19, 95.88]